Protein AF-A0A482VCA0-F1 (afdb_monomer)

pLDDT: mean 79.09, std 13.26, range [40.66, 92.25]

Solvent-accessible surface area (backbone atoms only — not comparable to full-atom values): 4693 Å² total; per-residue (Å²): 138,81,82,51,69,69,57,52,50,50,54,50,52,50,43,68,75,63,38,43,73,53,92,88,41,76,46,70,62,61,70,60,53,50,52,54,48,43,66,77,41,65,87,66,86,76,52,71,67,60,51,53,52,47,52,52,48,54,52,50,53,49,53,53,57,62,59,60,75,72,73,74,79,92,128

Nearest PDB structures (foldseek):
  9hcj-assembly1_C1  TM=5.010E-01  e=7.009E+00  Dictyostelium discoideum
  9hcj-assembly1_C0  TM=4.972E-01  e=7.009E+00  Dictyostelium discoideum
  8r1j-assembly1_C  TM=2.927E-01  e=3.573E+00  Influenza A virus

Radius of gyration: 14.42 Å; Cα contacts (8 Å, |Δi|>4): 35; chains: 1; bounding box: 28×41×35 Å

Organism: Asbolus verrucosus (NCBI:txid1661398)

Structure (mmCIF, N/CA/C/O backbone):
data_AF-A0A482VCA0-F1
#
_entry.id   AF-A0A482VCA0-F1
#
loop_
_atom_site.group_PDB
_atom_site.id
_atom_site.type_symbol
_atom_site.label_atom_id
_atom_site.label_alt_id
_atom_site.label_comp_id
_atom_site.label_asym_id
_atom_site.label_entity_id
_atom_site.label_seq_id
_atom_site.pdbx_PDB_ins_code
_atom_site.Cartn_x
_atom_site.Cartn_y
_atom_site.Cartn_z
_atom_site.occupancy
_atom_site.B_iso_or_equiv
_atom_site.auth_seq_id
_atom_site.auth_comp_id
_atom_site.auth_asym_id
_atom_site.auth_atom_id
_atom_site.pdbx_PDB_model_num
ATOM 1 N N . MET A 1 1 ? -13.767 1.187 2.966 1.00 60.06 1 MET A N 1
ATOM 2 C CA . MET A 1 1 ? -12.771 1.484 4.017 1.00 60.06 1 MET A CA 1
ATOM 3 C C . MET A 1 1 ? -11.551 2.066 3.343 1.00 60.06 1 MET A C 1
ATOM 5 O O . MET A 1 1 ? -11.086 1.474 2.378 1.00 60.06 1 MET A O 1
ATOM 9 N N . ALA A 1 2 ? -11.098 3.229 3.797 1.00 70.44 2 ALA A N 1
ATOM 10 C CA . ALA A 1 2 ? -9.843 3.818 3.351 1.00 70.44 2 ALA A CA 1
ATOM 11 C C . ALA A 1 2 ? -8.773 3.504 4.402 1.00 70.44 2 ALA A C 1
ATOM 13 O O . ALA A 1 2 ? -9.055 3.624 5.593 1.00 70.44 2 ALA A O 1
ATOM 14 N N . PHE A 1 3 ? -7.582 3.085 3.970 1.00 83.25 3 PHE A N 1
ATOM 15 C CA . PHE A 1 3 ? -6.447 2.900 4.874 1.00 83.25 3 PHE A CA 1
ATOM 16 C C . PHE A 1 3 ? -6.046 4.237 5.506 1.00 83.25 3 PHE A C 1
ATOM 18 O O . PHE A 1 3 ? -6.101 5.286 4.847 1.00 83.25 3 PHE A O 1
ATOM 25 N N . LEU A 1 4 ? -5.642 4.186 6.774 1.00 89.44 4 LEU A N 1
ATOM 26 C CA . LEU A 1 4 ? -5.098 5.331 7.500 1.00 89.44 4 LEU A CA 1
ATOM 27 C C . LEU A 1 4 ? -3.740 5.738 6.928 1.00 89.44 4 LEU A C 1
ATOM 29 O O . LEU A 1 4 ? -3.089 4.975 6.213 1.00 89.44 4 LEU A O 1
ATOM 33 N N . GLN A 1 5 ? -3.305 6.955 7.249 1.00 87.56 5 GLN A N 1
ATOM 34 C CA . GLN A 1 5 ? -2.029 7.462 6.756 1.00 87.56 5 GLN A CA 1
ATOM 35 C C . GLN A 1 5 ? -0.850 6.602 7.224 1.00 87.56 5 GLN A C 1
ATOM 37 O O . GLN A 1 5 ? -0.015 6.259 6.400 1.00 87.56 5 GLN A O 1
ATOM 42 N N . GLU A 1 6 ? -0.840 6.158 8.481 1.00 90.00 6 GLU A N 1
ATOM 43 C CA . GLU A 1 6 ? 0.200 5.270 9.028 1.00 90.00 6 GLU A CA 1
ATOM 44 C C . GLU A 1 6 ? 0.297 3.944 8.259 1.00 90.00 6 GLU A C 1
ATOM 46 O O . GLU A 1 6 ? 1.384 3.493 7.916 1.00 90.00 6 GLU A O 1
ATOM 51 N N . GLN A 1 7 ? -0.847 3.363 7.887 1.00 89.38 7 GLN A N 1
ATOM 52 C CA . GLN A 1 7 ? -0.908 2.130 7.096 1.00 89.38 7 GLN A CA 1
ATOM 53 C C . GLN A 1 7 ? -0.372 2.342 5.674 1.00 89.38 7 GLN A C 1
ATOM 55 O O . GLN A 1 7 ? 0.326 1.486 5.136 1.00 89.38 7 GLN A O 1
ATOM 60 N N . LYS A 1 8 ? -0.684 3.489 5.056 1.00 88.31 8 LYS A N 1
ATOM 61 C CA . LYS A 1 8 ? -0.155 3.855 3.732 1.00 88.31 8 LYS A CA 1
ATOM 62 C C . LYS A 1 8 ? 1.353 4.098 3.780 1.00 88.31 8 LYS A C 1
ATOM 64 O O . LYS A 1 8 ? 2.055 3.646 2.880 1.00 88.31 8 LYS A O 1
ATOM 69 N N . THR A 1 9 ? 1.842 4.767 4.825 1.00 90.00 9 THR A N 1
ATOM 70 C CA . THR A 1 9 ? 3.276 4.971 5.059 1.00 90.00 9 THR A CA 1
ATOM 71 C C . THR A 1 9 ? 3.987 3.633 5.206 1.00 90.00 9 THR A C 1
ATOM 73 O O . THR A 1 9 ? 4.943 3.393 4.479 1.00 90.00 9 THR A O 1
ATOM 76 N N . PHE A 1 10 ? 3.462 2.718 6.026 1.00 90.44 10 PHE A N 1
ATOM 77 C CA . PHE A 1 10 ? 4.033 1.378 6.181 1.00 90.44 10 PHE A CA 1
ATOM 78 C C . PHE A 1 10 ? 4.131 0.626 4.846 1.00 90.44 10 PHE A C 1
ATOM 80 O O . PHE A 1 10 ? 5.155 0.019 4.545 1.00 90.44 10 PHE A O 1
ATOM 87 N N . ILE A 1 11 ? 3.082 0.679 4.015 1.0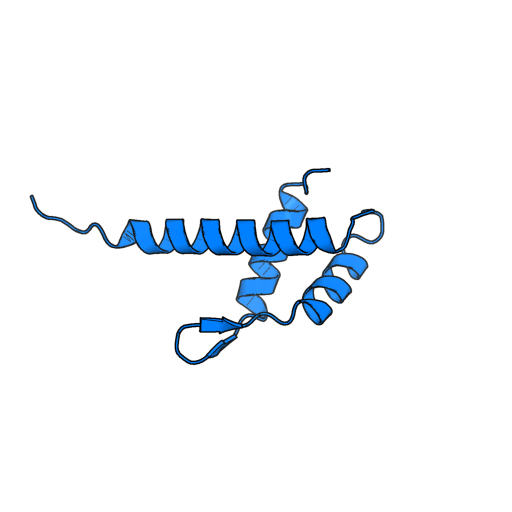0 88.00 11 ILE A N 1
ATOM 88 C CA . ILE A 1 11 ? 3.081 0.042 2.688 1.00 88.00 11 ILE A CA 1
ATOM 89 C C . ILE A 1 11 ? 4.204 0.605 1.804 1.00 88.00 11 ILE A C 1
ATOM 91 O O . ILE A 1 11 ? 4.893 -0.164 1.128 1.00 88.00 11 ILE A O 1
ATOM 95 N N . LEU A 1 12 ? 4.398 1.927 1.813 1.00 86.50 12 LEU A N 1
ATOM 96 C CA . LEU A 1 12 ? 5.470 2.586 1.067 1.00 86.50 12 LEU A CA 1
ATOM 97 C C . LEU A 1 12 ? 6.851 2.223 1.625 1.00 86.50 12 LEU A C 1
ATOM 99 O O . LEU A 1 12 ? 7.737 1.858 0.859 1.00 86.50 12 LEU A O 1
ATOM 103 N N . GLU A 1 13 ? 7.037 2.244 2.943 1.00 88.69 13 GLU A N 1
ATOM 104 C CA . GLU A 1 13 ? 8.302 1.855 3.576 1.00 88.69 13 GLU A CA 1
ATOM 105 C C . GLU A 1 13 ? 8.658 0.394 3.289 1.00 88.69 13 GLU A C 1
ATOM 107 O O . GLU A 1 13 ? 9.793 0.095 2.911 1.00 88.69 13 GLU A O 1
ATOM 112 N N . PHE A 1 14 ? 7.686 -0.519 3.380 1.00 87.75 14 PHE A N 1
ATOM 113 C CA . PHE A 1 14 ? 7.878 -1.916 3.001 1.00 87.75 14 PHE A CA 1
ATOM 114 C C . PHE A 1 14 ? 8.273 -2.037 1.526 1.00 87.75 14 PHE A C 1
ATOM 116 O O . PHE A 1 14 ? 9.163 -2.823 1.191 1.00 87.75 14 PHE A O 1
ATOM 123 N N . TYR A 1 15 ? 7.626 -1.261 0.651 1.00 83.12 15 TYR A N 1
ATOM 124 C CA . TYR A 1 15 ? 7.956 -1.198 -0.769 1.00 83.12 15 TYR A CA 1
ATOM 125 C C . TYR A 1 15 ? 9.388 -0.702 -1.011 1.00 83.12 15 TYR A C 1
ATOM 127 O O . TYR A 1 15 ? 10.070 -1.301 -1.829 1.00 83.12 15 TYR A O 1
ATOM 135 N N . PHE A 1 16 ? 9.900 0.300 -0.292 1.00 81.50 16 PHE A N 1
ATOM 136 C CA . PHE A 1 16 ? 11.301 0.729 -0.449 1.00 81.50 16 PHE A CA 1
ATOM 137 C C . PHE A 1 16 ? 12.302 -0.253 0.153 1.00 81.50 16 PHE A C 1
ATOM 139 O O . PHE A 1 16 ? 13.372 -0.475 -0.410 1.00 81.50 16 PHE A O 1
ATOM 146 N N . ARG A 1 17 ? 11.961 -0.853 1.296 1.00 85.94 17 ARG A N 1
ATOM 147 C CA . ARG A 1 17 ? 12.844 -1.773 2.019 1.00 85.94 17 ARG A CA 1
ATOM 148 C C . ARG A 1 17 ? 13.004 -3.116 1.308 1.00 85.94 17 ARG A C 1
ATOM 150 O O . ARG A 1 17 ? 14.090 -3.685 1.332 1.00 85.94 17 ARG A O 1
ATOM 157 N N . ASN A 1 18 ? 11.922 -3.627 0.719 1.00 82.12 18 ASN A N 1
ATOM 158 C CA . ASN A 1 18 ? 11.871 -4.952 0.088 1.00 82.12 18 ASN A CA 1
ATOM 159 C C . ASN A 1 18 ? 11.667 -4.893 -1.430 1.00 82.12 18 ASN A C 1
ATOM 161 O O . ASN A 1 18 ? 11.639 -5.932 -2.092 1.00 82.12 18 ASN A O 1
ATOM 165 N N . GLY A 1 19 ? 11.455 -3.703 -1.985 1.00 76.00 19 GLY A N 1
ATOM 166 C CA . GLY A 1 19 ? 11.329 -3.510 -3.416 1.00 76.00 19 GLY A CA 1
ATOM 167 C C . GLY A 1 19 ? 12.667 -3.762 -4.079 1.00 76.00 19 GLY A C 1
ATOM 168 O O . GLY A 1 19 ? 13.688 -3.185 -3.710 1.00 76.00 19 GLY A O 1
ATOM 169 N N . HIS A 1 20 ? 12.653 -4.615 -5.091 1.00 74.94 20 HIS A N 1
ATOM 170 C CA . HIS A 1 20 ? 13.805 -4.804 -5.953 1.00 74.94 20 HIS A CA 1
ATOM 171 C C . HIS A 1 20 ? 13.482 -4.219 -7.319 1.00 74.94 20 HIS A C 1
ATOM 173 O O . HIS A 1 20 ? 12.463 -4.550 -7.928 1.00 74.94 20 HIS A O 1
ATOM 179 N N . LYS A 1 21 ? 14.358 -3.341 -7.808 1.00 75.19 21 LYS A N 1
ATOM 180 C CA . LYS A 1 21 ? 14.292 -2.841 -9.178 1.00 75.19 21 LYS A CA 1
ATOM 181 C C . LYS A 1 21 ? 14.946 -3.884 -10.084 1.00 75.19 21 LYS A C 1
ATOM 183 O O . LYS A 1 21 ? 16.164 -4.039 -10.067 1.00 75.19 21 LYS A O 1
ATOM 188 N N . ILE A 1 22 ? 14.132 -4.616 -10.836 1.00 73.75 22 ILE A N 1
ATOM 189 C CA . ILE A 1 22 ? 14.578 -5.589 -11.839 1.00 73.75 22 ILE A CA 1
ATOM 190 C C . ILE A 1 22 ? 14.171 -5.029 -13.201 1.00 73.75 22 ILE A 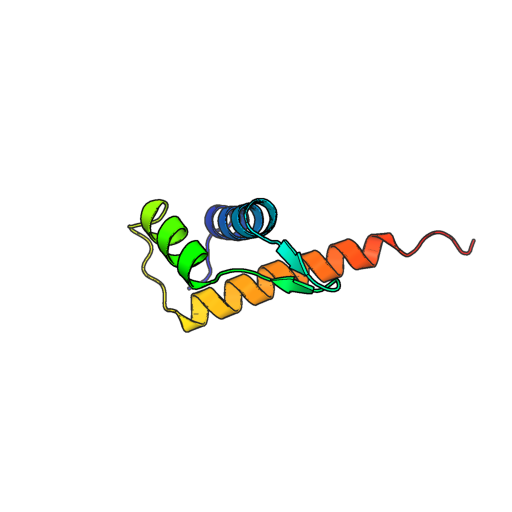C 1
ATOM 192 O O . ILE A 1 22 ? 12.999 -4.724 -13.404 1.00 73.75 22 ILE A O 1
ATOM 196 N N . ASP A 1 23 ? 15.135 -4.820 -14.101 1.00 76.06 23 ASP A N 1
ATOM 197 C CA . 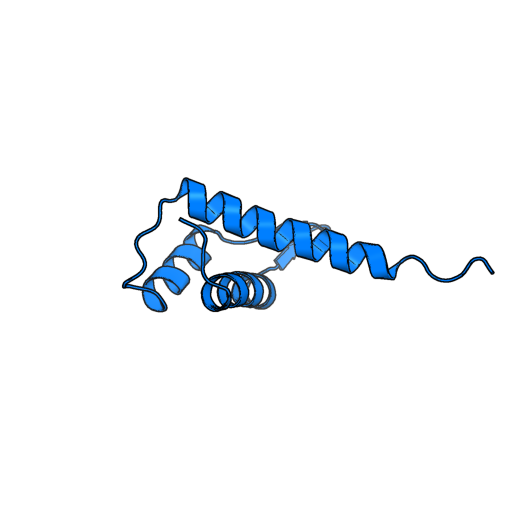ASP A 1 23 ? 14.898 -4.239 -15.437 1.00 76.06 23 ASP A CA 1
ATOM 198 C C . ASP A 1 23 ? 14.109 -2.915 -15.407 1.00 76.06 23 ASP A C 1
ATOM 200 O O . ASP A 1 23 ? 13.162 -2.704 -16.157 1.00 76.06 23 ASP A O 1
ATOM 204 N N . ALA A 1 24 ? 14.474 -2.020 -14.483 1.00 71.50 24 ALA A N 1
ATOM 205 C CA . ALA A 1 24 ? 13.780 -0.756 -14.209 1.00 71.50 24 ALA A CA 1
ATOM 206 C C . ALA A 1 24 ? 12.333 -0.874 -13.685 1.00 71.50 24 ALA A C 1
ATOM 208 O O . ALA A 1 24 ? 11.727 0.143 -13.342 1.00 71.50 24 ALA A O 1
ATOM 209 N N . VAL A 1 25 ? 11.812 -2.090 -13.515 1.00 68.38 25 VAL A N 1
ATOM 210 C CA . VAL A 1 25 ? 10.510 -2.358 -12.906 1.00 68.38 25 VAL A CA 1
ATOM 211 C C . VAL A 1 25 ? 10.702 -2.702 -11.435 1.00 68.38 25 VAL A C 1
ATOM 213 O O . VAL A 1 25 ? 11.394 -3.650 -11.072 1.00 68.38 25 VAL A O 1
ATOM 216 N N . TRP A 1 26 ? 10.056 -1.937 -10.562 1.00 74.44 26 TRP A N 1
ATOM 217 C CA . TRP A 1 26 ? 9.963 -2.301 -9.155 1.00 74.44 26 TRP A CA 1
ATOM 218 C C . TRP A 1 26 ? 9.064 -3.523 -8.989 1.00 74.44 26 TRP A C 1
ATOM 220 O O . TRP A 1 26 ? 7.869 -3.467 -9.294 1.00 74.44 26 TRP A O 1
ATOM 230 N N . GLN A 1 27 ? 9.641 -4.615 -8.499 1.00 74.69 27 GLN A N 1
ATOM 231 C CA . GLN A 1 27 ? 8.909 -5.809 -8.111 1.00 74.69 27 GLN A CA 1
ATOM 232 C C . GLN A 1 27 ? 8.686 -5.801 -6.602 1.00 74.69 27 GLN A C 1
ATOM 234 O O . GLN A 1 27 ? 9.618 -5.601 -5.822 1.00 74.69 27 GLN A O 1
ATOM 239 N N . GLN A 1 28 ? 7.441 -6.042 -6.197 1.00 74.31 28 GLN A N 1
ATOM 240 C CA . GLN A 1 28 ? 7.063 -6.199 -4.801 1.00 74.31 28 GLN A CA 1
ATOM 241 C C . GLN A 1 28 ? 6.497 -7.599 -4.581 1.00 74.31 28 GLN A C 1
ATOM 243 O O . GLN A 1 28 ? 5.646 -8.075 -5.335 1.00 74.31 28 GLN A O 1
ATOM 248 N N . ASN A 1 29 ? 6.927 -8.243 -3.501 1.00 82.25 29 ASN A N 1
ATOM 249 C CA . ASN A 1 29 ? 6.310 -9.472 -3.026 1.00 82.25 29 ASN A CA 1
ATOM 250 C C . ASN A 1 29 ? 5.071 -9.127 -2.177 1.00 82.25 29 ASN A C 1
ATOM 252 O O . ASN A 1 29 ? 5.177 -8.905 -0.970 1.00 82.25 29 ASN A O 1
ATOM 256 N N . ILE A 1 30 ? 3.900 -9.048 -2.823 1.00 81.75 30 ILE A N 1
ATOM 257 C CA . ILE A 1 30 ? 2.616 -8.735 -2.165 1.00 81.75 30 ILE A CA 1
ATOM 258 C C . ILE A 1 30 ? 2.293 -9.709 -1.014 1.00 81.75 30 ILE A C 1
ATOM 260 O O . ILE A 1 30 ? 1.886 -9.224 0.040 1.00 81.75 30 ILE A O 1
ATOM 264 N N . PRO A 1 31 ? 2.472 -11.041 -1.151 1.00 85.44 31 PRO A N 1
ATOM 265 C CA . PRO A 1 31 ? 2.318 -11.970 -0.030 1.00 85.44 31 PRO A CA 1
ATOM 266 C C . PRO A 1 31 ? 3.150 -11.596 1.201 1.00 85.44 31 PRO A C 1
ATOM 268 O O . PRO A 1 31 ? 2.606 -11.525 2.296 1.00 85.44 31 PRO A O 1
ATOM 271 N N . ASN A 1 32 ? 4.431 -11.273 1.016 1.00 87.25 32 ASN A N 1
ATOM 272 C CA . ASN A 1 32 ? 5.303 -10.905 2.134 1.00 87.25 32 ASN A CA 1
ATOM 273 C C . ASN A 1 32 ? 4.875 -9.567 2.771 1.00 87.25 32 ASN A C 1
ATOM 275 O O . ASN A 1 32 ? 4.830 -9.433 3.990 1.00 87.25 32 ASN A O 1
ATOM 279 N N . CYS A 1 33 ? 4.471 -8.594 1.942 1.00 87.69 33 CYS A N 1
ATOM 280 C CA . CYS A 1 33 ? 3.904 -7.327 2.420 1.00 87.69 33 CYS A CA 1
ATOM 281 C C . CYS A 1 33 ? 2.641 -7.554 3.259 1.00 87.69 33 CYS A C 1
ATOM 283 O O . CYS A 1 33 ? 2.460 -6.918 4.292 1.00 87.69 33 CYS A O 1
ATOM 285 N N . LEU A 1 34 ? 1.775 -8.476 2.830 1.00 88.44 34 LEU A N 1
ATOM 286 C CA . LEU A 1 34 ? 0.553 -8.828 3.545 1.00 88.44 34 LEU A CA 1
ATOM 287 C C . LEU A 1 34 ? 0.847 -9.455 4.913 1.00 88.44 34 LEU A C 1
ATOM 289 O O . LEU A 1 34 ? 0.150 -9.135 5.876 1.00 88.44 34 LEU A O 1
ATOM 293 N N . GLU A 1 35 ? 1.824 -10.358 4.997 1.00 90.06 35 GLU A N 1
ATOM 294 C CA . GLU A 1 35 ? 2.196 -11.015 6.254 1.00 90.06 35 GLU A CA 1
ATOM 295 C C . GLU A 1 35 ? 2.734 -10.010 7.275 1.00 90.06 35 GLU A C 1
ATOM 297 O O . GLU A 1 35 ? 2.222 -9.959 8.394 1.00 90.06 35 GLU A O 1
ATOM 302 N N . GLU A 1 36 ? 3.671 -9.145 6.878 1.00 91.38 36 GLU A N 1
ATOM 303 C CA . GLU A 1 36 ? 4.190 -8.103 7.774 1.00 91.38 36 GLU A CA 1
ATOM 304 C C . GLU A 1 36 ? 3.124 -7.063 8.129 1.00 91.38 36 GLU A C 1
ATOM 306 O O . GLU A 1 36 ? 3.006 -6.669 9.287 1.00 91.38 36 GLU A O 1
ATOM 311 N N . PHE A 1 37 ? 2.276 -6.672 7.173 1.00 89.94 37 PHE A N 1
ATOM 312 C CA . PHE A 1 37 ? 1.173 -5.751 7.446 1.00 89.94 37 PHE A CA 1
ATOM 313 C C . PHE A 1 37 ? 0.186 -6.332 8.464 1.00 89.94 37 PHE A C 1
ATOM 315 O O . PHE A 1 37 ? -0.300 -5.613 9.331 1.00 89.94 37 PHE A O 1
ATOM 322 N N . ARG A 1 38 ? -0.124 -7.631 8.383 1.00 91.00 38 ARG A N 1
ATOM 323 C CA . ARG A 1 38 ? -0.999 -8.301 9.361 1.00 91.00 38 ARG A CA 1
ATOM 324 C C . ARG A 1 38 ? -0.344 -8.455 10.724 1.00 91.00 38 ARG A C 1
ATOM 326 O O . ARG A 1 38 ? -1.060 -8.466 11.720 1.00 91.00 38 ARG A O 1
ATOM 333 N N . TYR A 1 39 ? 0.973 -8.614 10.761 1.00 91.75 39 TYR A N 1
ATOM 334 C CA . TYR A 1 39 ? 1.717 -8.661 12.009 1.00 91.75 39 TYR A 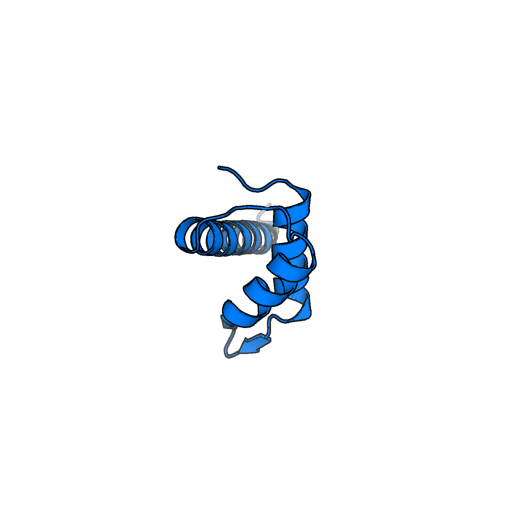CA 1
ATOM 335 C C . TYR A 1 39 ? 1.671 -7.303 12.721 1.00 91.75 39 TYR A C 1
ATOM 337 O O . TYR A 1 39 ? 1.310 -7.247 13.894 1.00 91.75 39 TYR A O 1
ATOM 345 N N . GLU A 1 40 ? 1.939 -6.218 11.991 1.00 92.25 40 GLU A N 1
ATOM 346 C CA . GLU A 1 40 ? 1.951 -4.859 12.544 1.00 92.25 40 GLU A CA 1
ATOM 347 C C . GLU A 1 40 ? 0.536 -4.342 12.860 1.00 92.25 40 GLU A C 1
ATOM 349 O O . GLU A 1 40 ? 0.280 -3.769 13.916 1.00 92.25 40 GLU A O 1
ATOM 354 N N . PHE A 1 41 ? -0.422 -4.596 11.966 1.00 90.38 41 PHE A N 1
ATOM 355 C CA . PHE A 1 41 ? -1.791 -4.085 12.039 1.00 90.38 41 PHE A CA 1
ATOM 356 C C . PHE A 1 41 ? -2.821 -5.212 12.179 1.00 90.38 41 PHE A C 1
ATOM 358 O O . PHE A 1 41 ? -3.789 -5.296 11.417 1.00 90.38 41 PHE A O 1
ATOM 365 N N . SER A 1 42 ? -2.625 -6.089 13.166 1.00 88.12 42 SER A N 1
ATOM 366 C CA . SER A 1 42 ? -3.469 -7.282 13.371 1.00 88.12 42 SER A CA 1
ATOM 367 C C . SER A 1 42 ? -4.959 -6.985 13.605 1.00 88.12 42 SER A C 1
ATOM 369 O O . SER A 1 42 ? -5.814 -7.806 13.271 1.00 88.12 42 SER A O 1
ATOM 371 N N . GLU A 1 43 ? -5.288 -5.799 14.119 1.00 88.88 43 GLU A N 1
ATOM 372 C CA . GLU A 1 43 ? -6.666 -5.359 14.378 1.00 88.88 43 GLU A CA 1
ATOM 373 C C . GLU A 1 43 ? -7.376 -4.815 13.127 1.00 88.88 43 GLU A C 1
ATOM 375 O O . GLU A 1 43 ? -8.594 -4.608 13.124 1.00 88.88 43 GLU A O 1
ATOM 380 N N . VAL A 1 44 ? -6.637 -4.571 12.042 1.00 85.88 44 VAL A N 1
ATOM 381 C CA . VAL A 1 44 ? -7.188 -3.965 10.830 1.00 85.88 44 VAL A CA 1
ATOM 382 C C . VAL A 1 44 ? -7.840 -5.041 9.976 1.00 85.88 44 VAL A C 1
ATOM 384 O O . VAL A 1 44 ? -7.188 -5.893 9.376 1.00 85.88 44 VAL A O 1
ATOM 387 N N . VAL A 1 45 ? -9.163 -4.964 9.864 1.00 86.56 45 VAL A N 1
ATOM 388 C CA . VAL A 1 45 ? -9.931 -5.812 8.952 1.00 86.56 45 VAL A CA 1
ATOM 389 C C . VAL A 1 45 ? -9.959 -5.162 7.573 1.00 86.56 45 VAL A C 1
ATOM 391 O O . VAL A 1 45 ? -10.502 -4.072 7.392 1.00 86.56 45 VAL A O 1
ATOM 394 N N . PHE A 1 46 ? -9.403 -5.845 6.577 1.00 84.50 46 PHE A N 1
ATOM 395 C CA . PHE A 1 46 ? -9.384 -5.374 5.196 1.00 84.50 46 PHE A CA 1
ATOM 396 C C . PHE A 1 46 ? -9.664 -6.505 4.207 1.00 84.50 46 PHE A C 1
ATOM 398 O O . PHE A 1 46 ? -9.457 -7.687 4.479 1.00 84.50 46 PHE A O 1
ATOM 405 N N . ASN A 1 47 ? -10.137 -6.126 3.022 1.00 87.38 47 ASN A N 1
ATOM 406 C CA . ASN A 1 47 ? -10.311 -7.045 1.906 1.00 87.38 47 ASN A CA 1
ATOM 407 C C . ASN A 1 47 ? -9.029 -7.073 1.059 1.00 87.38 47 ASN A C 1
ATOM 409 O O . ASN A 1 47 ? -8.436 -6.023 0.810 1.00 87.38 47 ASN A O 1
ATOM 413 N N . MET A 1 48 ? -8.636 -8.253 0.574 1.00 85.12 48 MET A N 1
ATOM 414 C CA . MET A 1 48 ? -7.440 -8.423 -0.259 1.00 85.12 48 MET A CA 1
ATOM 415 C C . MET A 1 48 ? -7.462 -7.544 -1.518 1.00 85.12 48 MET A C 1
ATOM 417 O O . MET A 1 48 ? -6.450 -6.950 -1.873 1.00 85.12 48 MET A O 1
ATOM 421 N N . THR A 1 49 ? -8.623 -7.393 -2.156 1.00 88.19 49 THR A N 1
ATOM 422 C CA . THR A 1 49 ? -8.799 -6.519 -3.321 1.00 88.19 49 THR A CA 1
ATOM 423 C C . THR A 1 49 ? -8.566 -5.053 -2.957 1.00 88.19 49 THR A C 1
ATOM 425 O O . THR A 1 49 ? -7.897 -4.334 -3.689 1.00 88.19 49 THR A O 1
ATOM 428 N N . ILE A 1 50 ? -9.065 -4.606 -1.799 1.00 87.25 50 ILE A N 1
ATOM 429 C CA . ILE A 1 50 ? -8.869 -3.226 -1.326 1.00 87.25 50 ILE A CA 1
ATOM 430 C C . ILE A 1 50 ? -7.393 -2.983 -0.970 1.00 87.25 50 ILE A C 1
ATOM 432 O O . ILE A 1 50 ? -6.855 -1.919 -1.282 1.00 87.25 50 ILE A O 1
ATOM 436 N N . PHE A 1 51 ? -6.726 -3.973 -0.370 1.00 87.00 51 PHE A N 1
ATOM 437 C CA . PHE A 1 51 ? -5.296 -3.923 -0.055 1.00 87.00 51 PHE A CA 1
ATOM 438 C C . PHE A 1 51 ? -4.439 -3.804 -1.320 1.00 87.00 51 PHE A C 1
ATOM 440 O O . PHE A 1 51 ? -3.648 -2.871 -1.430 1.00 87.00 51 PHE A O 1
ATOM 447 N N . GLN A 1 52 ? -4.670 -4.662 -2.319 1.00 87.12 52 GLN A N 1
ATOM 448 C CA . GLN A 1 52 ? -3.959 -4.602 -3.601 1.00 87.12 52 GLN A CA 1
ATOM 449 C C . GLN A 1 52 ? -4.177 -3.270 -4.325 1.00 87.12 52 GLN A C 1
ATOM 451 O O . GLN A 1 52 ? -3.216 -2.661 -4.791 1.00 87.12 52 GLN A O 1
ATOM 456 N N . SER A 1 53 ? -5.419 -2.779 -4.382 1.00 88.56 53 SER A N 1
ATOM 457 C CA . SER A 1 53 ? -5.705 -1.472 -4.982 1.00 88.56 53 SER A CA 1
ATOM 458 C C . SER A 1 53 ? -5.001 -0.333 -4.247 1.00 88.56 53 SER A C 1
ATOM 460 O O . SER A 1 53 ? -4.541 0.603 -4.892 1.00 88.56 53 SER A O 1
ATOM 462 N N . THR A 1 54 ? -4.875 -0.412 -2.920 1.00 87.88 54 THR A N 1
ATOM 463 C CA . THR A 1 54 ? -4.187 0.620 -2.126 1.00 87.88 54 THR A CA 1
ATOM 464 C C . THR A 1 54 ? -2.684 0.597 -2.356 1.00 87.88 54 THR A C 1
ATOM 466 O O . THR A 1 54 ? -2.096 1.655 -2.549 1.00 87.88 54 THR A O 1
ATOM 469 N N . ILE A 1 55 ? -2.076 -0.589 -2.400 1.00 85.75 55 ILE A N 1
ATOM 470 C CA . ILE A 1 55 ? -0.663 -0.756 -2.758 1.00 85.75 55 ILE A CA 1
ATOM 471 C C . ILE A 1 55 ? -0.389 -0.136 -4.129 1.00 85.75 55 ILE A C 1
ATOM 473 O O . ILE A 1 55 ? 0.474 0.730 -4.250 1.00 85.75 55 ILE A O 1
ATOM 477 N N . ASN A 1 56 ? -1.164 -0.528 -5.145 1.00 86.00 56 ASN A N 1
ATOM 478 C CA . ASN A 1 56 ? -0.997 -0.009 -6.500 1.00 86.00 56 ASN A CA 1
ATOM 479 C C . ASN A 1 56 ? -1.197 1.507 -6.549 1.00 86.00 56 ASN A C 1
ATOM 481 O O . ASN A 1 56 ? -0.421 2.201 -7.192 1.00 86.00 56 ASN A O 1
ATOM 485 N N . TYR A 1 57 ? -2.198 2.029 -5.839 1.00 87.62 57 TYR A N 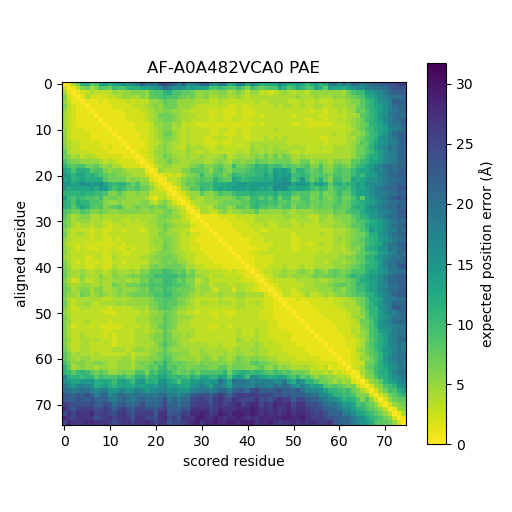1
ATOM 486 C CA . TYR A 1 57 ? -2.436 3.466 -5.742 1.00 87.62 57 TYR A CA 1
ATOM 487 C C . TYR A 1 57 ? -1.245 4.206 -5.123 1.00 87.62 57 TYR A C 1
ATOM 489 O O . TYR A 1 57 ? -0.781 5.180 -5.704 1.00 87.62 57 TYR A O 1
ATOM 497 N N . CYS A 1 58 ? -0.720 3.735 -3.988 1.00 84.88 58 CYS A N 1
ATOM 498 C CA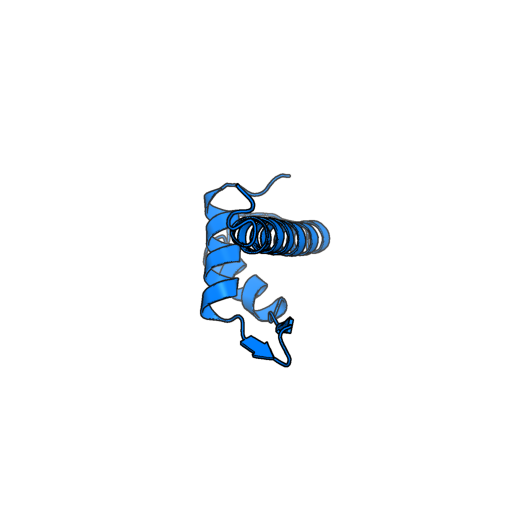 . CYS A 1 58 ? 0.433 4.337 -3.316 1.00 84.88 58 CYS A CA 1
ATOM 499 C C . CYS A 1 58 ? 1.692 4.320 -4.196 1.00 84.88 58 CYS A C 1
ATOM 501 O O . CYS A 1 58 ? 2.397 5.323 -4.264 1.00 84.88 58 CYS A O 1
ATOM 503 N N . ILE A 1 59 ? 1.950 3.211 -4.893 1.00 81.94 59 ILE A N 1
ATOM 504 C CA . ILE A 1 59 ? 3.098 3.081 -5.799 1.00 81.94 59 ILE A CA 1
ATOM 505 C C . ILE A 1 59 ? 2.946 4.002 -7.013 1.00 81.94 59 ILE A C 1
ATOM 507 O O . ILE A 1 59 ? 3.907 4.668 -7.386 1.00 81.94 59 ILE A O 1
ATOM 511 N N . THR A 1 60 ? 1.765 4.043 -7.635 1.00 84.12 60 THR A N 1
ATOM 512 C CA . THR A 1 60 ? 1.506 4.913 -8.791 1.00 84.12 60 THR A CA 1
ATOM 513 C C . THR A 1 60 ? 1.662 6.376 -8.415 1.00 84.12 60 THR A C 1
ATOM 515 O O . THR A 1 60 ? 2.409 7.074 -9.087 1.00 84.12 60 THR A O 1
ATOM 518 N N . LEU A 1 61 ? 1.054 6.803 -7.302 1.00 83.00 61 LEU A N 1
ATOM 519 C CA . LEU A 1 61 ? 1.227 8.159 -6.783 1.00 83.00 61 LEU A CA 1
ATOM 520 C C . LEU A 1 61 ? 2.697 8.500 -6.619 1.00 83.00 61 LEU A C 1
ATOM 522 O O . LEU A 1 61 ? 3.124 9.546 -7.075 1.00 83.00 61 LEU A O 1
ATOM 526 N N . PHE A 1 62 ? 3.474 7.605 -6.008 1.00 77.81 62 PHE A N 1
ATOM 527 C CA . PHE A 1 62 ? 4.896 7.842 -5.814 1.00 77.81 62 PHE A CA 1
ATOM 528 C C . PHE A 1 62 ? 5.657 7.959 -7.140 1.00 77.81 62 PHE A C 1
ATOM 530 O O . PHE A 1 62 ? 6.470 8.863 -7.285 1.00 77.81 62 PHE A O 1
ATOM 537 N N . ARG A 1 63 ? 5.373 7.090 -8.118 1.00 76.19 63 ARG A N 1
ATOM 538 C CA . ARG A 1 63 ? 5.986 7.162 -9.456 1.00 76.19 63 ARG A CA 1
ATOM 539 C C . ARG A 1 63 ? 5.641 8.456 -10.183 1.00 76.19 63 ARG A C 1
ATOM 541 O O . ARG A 1 63 ? 6.494 8.991 -10.879 1.00 76.19 63 ARG A O 1
ATOM 548 N N . GLU A 1 64 ? 4.411 8.940 -10.041 1.00 75.38 64 GLU A N 1
ATOM 549 C CA . GLU A 1 64 ? 4.014 10.235 -10.594 1.00 75.38 64 GLU A CA 1
ATOM 550 C C . GLU A 1 64 ? 4.779 11.372 -9.911 1.00 75.38 64 GLU A C 1
ATOM 552 O O . GLU A 1 64 ? 5.285 12.243 -10.608 1.00 75.38 64 GLU A O 1
ATOM 557 N N . THR A 1 65 ? 4.959 11.334 -8.586 1.00 65.44 65 THR A N 1
ATOM 558 C CA . THR A 1 65 ? 5.764 12.341 -7.878 1.00 65.44 65 THR A CA 1
ATOM 559 C C . THR A 1 65 ? 7.244 12.290 -8.267 1.00 65.44 65 THR A C 1
ATOM 561 O O . THR A 1 65 ? 7.833 13.340 -8.478 1.00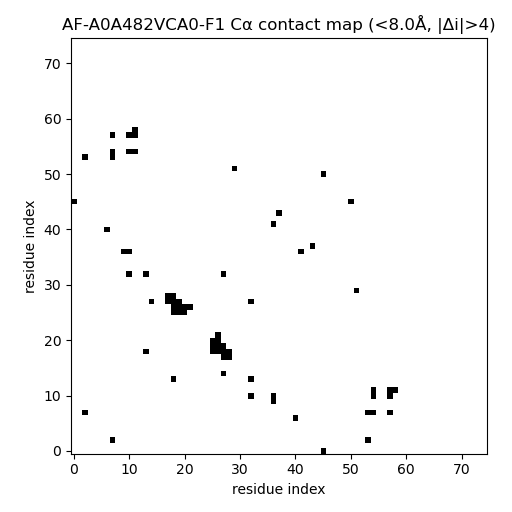 65.44 65 THR A O 1
ATOM 564 N N . GLU A 1 66 ? 7.840 11.099 -8.415 1.00 58.41 66 GLU A N 1
ATOM 565 C CA . GLU A 1 66 ? 9.223 10.932 -8.905 1.00 58.41 66 GLU A CA 1
ATOM 566 C C . GLU A 1 66 ? 9.386 11.458 -10.341 1.00 58.41 66 GLU A C 1
ATOM 568 O O . GLU A 1 66 ? 10.427 12.004 -10.682 1.00 58.41 66 GLU A O 1
AT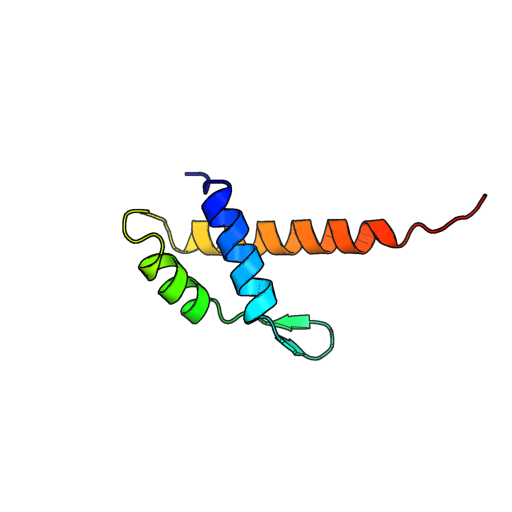OM 573 N N . SER A 1 67 ? 8.358 11.308 -11.183 1.00 54.16 67 SER A N 1
ATOM 574 C CA . SER A 1 67 ? 8.379 11.777 -12.573 1.00 54.16 67 SER A CA 1
ATOM 575 C C . SER A 1 67 ? 8.182 13.290 -12.715 1.00 54.16 67 SER A C 1
ATOM 577 O O . SER A 1 67 ? 8.454 13.818 -13.790 1.00 54.16 67 SER A O 1
ATOM 579 N N . ILE A 1 68 ? 7.678 13.978 -11.686 1.00 54.81 68 ILE A N 1
ATOM 580 C CA . ILE A 1 68 ? 7.461 15.435 -11.707 1.00 54.81 68 ILE A CA 1
ATOM 581 C C . ILE A 1 68 ? 8.764 16.201 -11.412 1.00 54.81 68 ILE A C 1
ATOM 583 O O . ILE A 1 68 ? 8.892 17.353 -11.815 1.00 54.81 68 ILE A O 1
ATOM 587 N N . ASP A 1 69 ? 9.766 15.560 -10.803 1.00 48.59 69 ASP A N 1
ATOM 588 C CA . ASP A 1 69 ? 11.097 16.149 -10.579 1.00 48.59 69 ASP A CA 1
ATOM 589 C C . ASP A 1 69 ? 11.989 16.178 -11.849 1.00 48.59 69 ASP A C 1
ATOM 591 O O . ASP A 1 69 ? 13.125 16.639 -11.788 1.00 48.59 69 ASP A O 1
ATOM 595 N N . GLU A 1 70 ? 11.487 15.751 -13.019 1.00 49.59 70 GLU A N 1
ATOM 596 C CA . GLU A 1 70 ? 12.170 15.867 -14.326 1.00 49.59 70 GLU A CA 1
ATOM 597 C C . GLU A 1 70 ? 11.591 16.982 -15.231 1.00 49.59 70 GLU A C 1
ATOM 599 O O . GLU A 1 70 ? 11.688 16.918 -16.455 1.00 49.59 70 GLU A O 1
ATOM 604 N N . GLU A 1 71 ? 11.016 18.041 -14.651 1.00 47.78 71 GLU A N 1
ATOM 605 C CA . GLU A 1 71 ? 10.809 19.321 -15.351 1.00 47.78 71 GLU A CA 1
ATOM 606 C C . GLU A 1 71 ? 11.882 20.339 -14.912 1.00 47.78 71 GLU A C 1
ATOM 608 O O . GLU A 1 71 ? 11.588 21.387 -14.338 1.00 47.78 71 GLU A O 1
ATOM 613 N N . GLU A 1 72 ? 13.161 20.017 -15.159 1.00 48.97 72 GLU A N 1
ATOM 614 C CA . GLU A 1 72 ? 14.206 21.045 -15.201 1.00 48.97 72 GLU A CA 1
ATOM 615 C C . GLU A 1 72 ? 14.031 21.893 -16.470 1.00 48.97 72 GLU A C 1
ATOM 617 O O . GLU A 1 72 ? 14.206 21.432 -17.597 1.00 48.97 72 GLU A O 1
ATOM 622 N N . ASP A 1 73 ? 13.687 23.155 -16.231 1.00 48.19 73 ASP A N 1
ATOM 623 C CA . ASP A 1 73 ? 14.288 24.329 -16.862 1.00 48.19 73 ASP A CA 1
ATOM 624 C C . ASP A 1 73 ? 14.349 24.347 -18.403 1.00 48.19 73 ASP A C 1
ATOM 626 O O . ASP A 1 73 ? 15.350 24.044 -19.052 1.00 48.19 73 ASP A O 1
ATOM 630 N N . CYS A 1 74 ? 1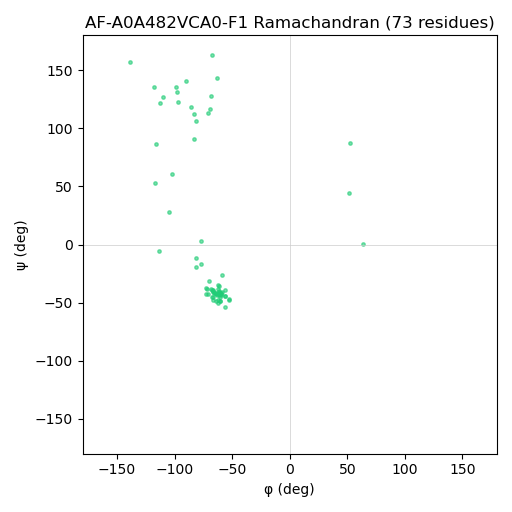3.270 24.839 -19.008 1.00 48.41 74 CYS A N 1
ATOM 631 C CA . CYS A 1 74 ? 13.377 25.637 -20.227 1.00 48.41 74 CYS A CA 1
ATOM 632 C C . CYS A 1 74 ? 12.865 27.048 -19.923 1.00 48.41 74 CYS A C 1
ATOM 634 O O . CYS A 1 74 ? 11.685 27.345 -20.131 1.00 48.41 74 CYS A O 1
ATOM 636 N N . GLY A 1 75 ? 13.759 27.907 -19.425 1.00 40.66 75 GLY A N 1
ATOM 637 C CA . GLY A 1 75 ? 13.512 29.336 -19.214 1.00 40.66 75 GLY A CA 1
ATOM 638 C C . GLY A 1 75 ? 14.773 30.182 -19.220 1.00 40.66 75 GLY A C 1
ATOM 639 O O . GLY A 1 75 ? 15.247 30.508 -18.115 1.00 40.66 75 GLY A O 1
#

Secondary structure (DSSP, 8-state):
-PPPHHHHHHHHHHHHHH-EEETTEEE--HHHHHHHHHHHTTT----HHHHHHHHHHHHHHHHHHHHHTT-----

Mean predicted aligned error: 7.99 Å

Sequence (75 aa):
MAFLQEQKTFILEFYFRNGHKIDAVWQQNIPNCLEEFRYEFSEVVFNMTIFQSTINYCITLFRETESIDEEEDCG

Foldseek 3Di:
DDDDPVLLVLLVVQQVVQWDQDVNDTDDDVVVSVVVSCVVCVVDDDDPVNVVVSSVVSVVVVVVVVVVVPPPDDD